Protein AF-A0A7S0ZJL4-F1 (afdb_monomer_lite)

Secondary structure (DSSP, 8-state):
--TTHHHHHTT--HHHHS-STTHHHHHHHHHHHHHHHHTSS---------S-EEEESSSS-S-EEEE----HHHHHHHHHHHHS--TT-

Structure (mmCIF, N/CA/C/O backbone):
data_AF-A0A7S0ZJL4-F1
#
_entry.id   AF-A0A7S0ZJL4-F1
#
loop_
_atom_site.group_PDB
_atom_site.id
_atom_site.type_symbol
_atom_site.label_atom_id
_atom_site.label_alt_id
_atom_site.label_comp_id
_atom_site.label_asym_id
_atom_site.label_entity_id
_atom_site.label_seq_id
_atom_site.pdbx_PDB_ins_code
_atom_site.Cartn_x
_atom_site.Cartn_y
_atom_site.Cartn_z
_atom_site.occupancy
_atom_site.B_iso_or_equiv
_atom_site.auth_seq_id
_atom_site.auth_comp_id
_atom_site.auth_asym_id
_atom_site.auth_atom_id
_atom_site.pdbx_PDB_model_num
ATOM 1 N N . MET A 1 1 ? -1.735 23.332 -6.856 1.00 54.22 1 MET A N 1
ATOM 2 C CA . MET A 1 1 ? -0.479 22.587 -7.044 1.00 54.22 1 MET A CA 1
ATOM 3 C C . MET A 1 1 ? -0.877 21.256 -7.632 1.00 54.22 1 MET A C 1
ATOM 5 O O . MET A 1 1 ? -1.760 20.623 -7.059 1.00 54.22 1 MET A O 1
ATOM 9 N N . ASP A 1 2 ? -0.375 20.925 -8.817 1.00 71.75 2 ASP A N 1
ATOM 10 C CA . ASP A 1 2 ? -0.719 19.660 -9.463 1.00 71.75 2 ASP A CA 1
ATOM 11 C C . ASP A 1 2 ? -0.146 18.519 -8.612 1.00 71.75 2 ASP A C 1
ATOM 13 O O . ASP A 1 2 ? 1.014 18.575 -8.199 1.00 71.75 2 ASP A O 1
ATOM 17 N N . ARG A 1 3 ? -0.964 17.516 -8.273 1.00 63.66 3 ARG A N 1
ATOM 18 C CA . ARG A 1 3 ? -0.609 16.474 -7.285 1.00 63.66 3 ARG A CA 1
ATOM 19 C C . ARG A 1 3 ? 0.617 15.657 -7.729 1.00 63.66 3 ARG A C 1
ATOM 21 O O . ARG A 1 3 ? 1.253 14.989 -6.914 1.00 63.66 3 ARG A O 1
ATOM 28 N N . TYR A 1 4 ? 0.951 15.756 -9.012 1.00 66.25 4 TYR A N 1
ATOM 29 C CA . TYR A 1 4 ? 1.955 14.970 -9.709 1.00 66.25 4 TYR A CA 1
ATOM 30 C C . TYR A 1 4 ? 3.145 15.792 -10.223 1.00 66.25 4 TYR A C 1
ATOM 32 O O . TYR A 1 4 ? 4.008 15.251 -10.906 1.00 66.25 4 TYR A O 1
ATOM 40 N N . GLU A 1 5 ? 3.268 17.074 -9.857 1.00 75.38 5 GLU A N 1
ATOM 41 C CA . GLU A 1 5 ? 4.424 17.907 -10.247 1.00 75.38 5 GLU A CA 1
ATOM 42 C C . GLU A 1 5 ? 5.774 17.263 -9.876 1.00 75.38 5 GLU A C 1
ATOM 44 O O . GLU A 1 5 ? 6.736 17.313 -10.645 1.00 75.38 5 GLU A O 1
ATOM 49 N N . TRP A 1 6 ? 5.843 16.602 -8.717 1.00 74.12 6 TRP A N 1
ATOM 50 C CA . TRP A 1 6 ? 7.052 15.919 -8.254 1.00 74.12 6 TRP A CA 1
ATOM 51 C C . TRP A 1 6 ? 7.376 14.651 -9.065 1.00 74.12 6 TRP A C 1
ATOM 53 O O . TRP A 1 6 ? 8.549 14.311 -9.204 1.00 74.12 6 TRP A O 1
ATOM 63 N N . ILE A 1 7 ? 6.370 13.986 -9.641 1.00 70.31 7 ILE A N 1
ATOM 64 C CA . ILE A 1 7 ? 6.527 12.784 -10.478 1.00 70.31 7 ILE A CA 1
ATOM 65 C C . ILE A 1 7 ? 7.240 13.165 -11.774 1.00 70.31 7 ILE A C 1
ATOM 67 O O . ILE A 1 7 ? 8.268 12.588 -12.129 1.00 70.31 7 ILE A O 1
ATOM 71 N N . SER A 1 8 ? 6.765 14.241 -12.402 1.00 73.62 8 SER A N 1
ATOM 72 C CA . SER A 1 8 ? 7.415 14.829 -13.571 1.00 73.62 8 SER A CA 1
ATOM 73 C C . SER A 1 8 ? 8.846 15.287 -13.260 1.00 73.62 8 SER A C 1
ATOM 75 O O . SER A 1 8 ? 9.728 15.176 -14.109 1.00 73.62 8 SER A O 1
ATOM 77 N N . SER A 1 9 ? 9.110 15.765 -12.034 1.00 75.12 9 SER A N 1
ATOM 78 C CA . SER A 1 9 ? 10.441 16.242 -11.621 1.00 75.12 9 SER A CA 1
ATOM 79 C C . SER A 1 9 ? 11.511 15.146 -11.550 1.00 75.12 9 SER A C 1
ATOM 81 O O . SER A 1 9 ? 12.695 15.444 -11.697 1.00 75.12 9 SER A O 1
ATOM 83 N N . ILE A 1 10 ? 11.105 13.884 -11.372 1.00 71.06 10 ILE A N 1
ATOM 84 C CA . ILE A 1 10 ? 12.006 12.722 -11.347 1.00 71.06 10 ILE A CA 1
ATOM 85 C C . ILE A 1 10 ? 12.050 11.984 -12.692 1.00 71.06 10 ILE A C 1
ATOM 87 O O . ILE A 1 10 ? 12.640 10.911 -12.784 1.00 71.06 10 ILE A O 1
ATOM 91 N N . GLY A 1 11 ? 11.440 12.554 -13.738 1.00 70.31 11 GLY A N 1
ATOM 92 C CA . GLY A 1 11 ? 11.385 11.948 -15.069 1.00 70.31 11 GLY A CA 1
ATOM 93 C C . GLY A 1 11 ? 10.477 10.720 -15.155 1.00 70.31 11 GLY A C 1
ATOM 94 O O . GLY A 1 11 ? 10.619 9.945 -16.097 1.00 70.31 11 GLY A O 1
ATOM 95 N N . ALA A 1 12 ? 9.575 10.546 -14.186 1.00 72.06 12 ALA A N 1
ATOM 96 C CA . ALA A 1 12 ? 8.565 9.498 -14.185 1.00 72.06 12 ALA A CA 1
ATOM 97 C C . ALA A 1 12 ? 7.213 10.050 -14.665 1.00 72.06 12 ALA A C 1
ATOM 99 O O . ALA A 1 12 ? 6.969 11.258 -14.675 1.00 72.06 12 ALA A O 1
ATOM 100 N N . SER A 1 13 ? 6.322 9.148 -15.052 1.00 71.88 13 SER A N 1
ATOM 101 C CA . SER A 1 13 ? 4.942 9.405 -15.454 1.00 71.88 13 SER A CA 1
ATOM 102 C C . SER A 1 13 ? 3.957 8.796 -14.456 1.00 71.88 13 SER A C 1
ATOM 104 O O . SER A 1 13 ? 4.270 7.844 -13.742 1.00 71.88 13 SER A O 1
ATOM 106 N N . GLU A 1 14 ? 2.727 9.310 -14.421 1.00 68.50 14 GLU A N 1
ATOM 107 C CA . GLU A 1 14 ? 1.663 8.768 -13.561 1.00 68.50 14 GLU A CA 1
ATOM 108 C C . GLU A 1 14 ? 1.392 7.279 -13.855 1.00 68.50 14 GLU A C 1
ATOM 110 O O . GLU A 1 14 ? 1.202 6.491 -12.932 1.00 68.50 14 GLU A O 1
ATOM 115 N N . SER A 1 15 ? 1.501 6.863 -15.122 1.00 67.81 15 SER A N 1
ATOM 116 C CA . SER A 1 15 ? 1.383 5.460 -15.543 1.00 67.81 15 SER A CA 1
ATOM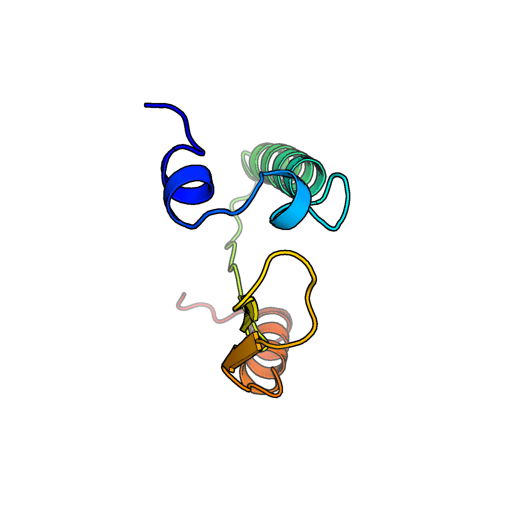 117 C C . SER A 1 15 ? 2.480 4.536 -15.004 1.00 67.81 15 SER A C 1
ATOM 119 O O . SER A 1 15 ? 2.279 3.325 -14.956 1.00 67.81 15 SER A O 1
ATOM 121 N N . GLU A 1 16 ? 3.636 5.074 -14.606 1.00 67.19 16 GLU A N 1
ATOM 122 C CA . GLU A 1 16 ? 4.706 4.296 -13.965 1.00 67.19 16 GLU A CA 1
ATOM 123 C C . GLU A 1 16 ? 4.471 4.126 -12.457 1.00 67.19 16 GLU A C 1
ATOM 125 O O . GLU A 1 16 ? 5.015 3.204 -11.851 1.00 67.19 16 GLU A O 1
ATOM 130 N N . ILE A 1 17 ? 3.637 4.981 -11.857 1.00 66.75 17 ILE A N 1
ATOM 131 C CA . ILE A 1 17 ? 3.326 4.971 -10.422 1.00 66.75 17 ILE A CA 1
ATOM 132 C C . ILE A 1 17 ? 2.030 4.212 -10.134 1.00 66.75 17 ILE A C 1
ATOM 134 O O . ILE A 1 17 ? 1.986 3.452 -9.170 1.00 66.75 17 ILE A O 1
ATOM 138 N N . ASP A 1 18 ? 1.015 4.338 -10.991 1.00 65.75 18 ASP A N 1
ATOM 139 C CA . ASP A 1 18 ? -0.190 3.494 -10.971 1.00 65.75 18 ASP A CA 1
ATOM 140 C C . ASP A 1 18 ? -0.091 2.388 -12.035 1.00 65.75 18 ASP A C 1
ATOM 142 O O . ASP A 1 18 ? -0.966 2.184 -12.878 1.00 65.75 18 ASP A O 1
ATOM 146 N N . CYS A 1 19 ? 1.041 1.681 -12.028 1.00 61.38 19 CYS A N 1
ATOM 147 C CA . CYS A 1 19 ? 1.346 0.617 -12.985 1.00 61.38 19 CYS A CA 1
ATOM 148 C C . CYS A 1 19 ? 0.445 -0.624 -12.820 1.00 61.38 19 CYS A C 1
ATOM 150 O O . CYS A 1 19 ? 0.344 -1.449 -13.731 1.00 61.38 19 CYS A O 1
ATOM 152 N N . VAL A 1 20 ?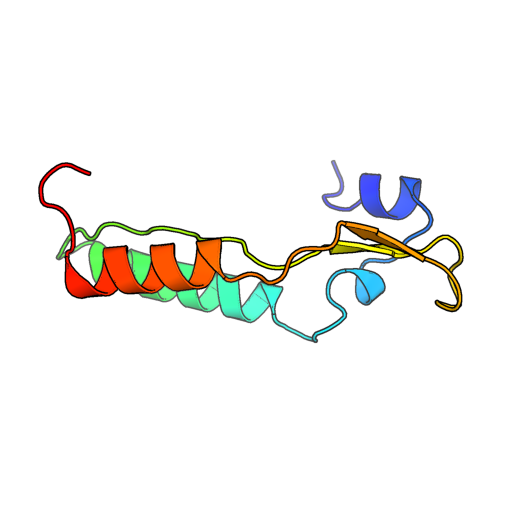 -0.260 -0.735 -11.689 1.00 62.91 20 VAL A N 1
ATOM 153 C CA . VAL A 1 20 ? -1.355 -1.685 -11.470 1.00 62.91 20 VAL A CA 1
ATOM 154 C C . VAL A 1 20 ? -2.669 -0.918 -11.584 1.00 62.91 20 VAL A C 1
ATOM 156 O O . VAL A 1 20 ? -3.192 -0.398 -10.601 1.00 62.91 20 VAL A O 1
ATOM 159 N N . VAL A 1 21 ? -3.175 -0.854 -12.817 1.00 65.38 21 VAL A N 1
ATOM 160 C CA . VAL A 1 21 ? -4.372 -0.106 -13.227 1.00 65.38 21 VAL A CA 1
ATOM 161 C C . VAL A 1 21 ? -5.489 -0.181 -12.174 1.00 65.38 21 VAL A C 1
ATOM 163 O O . VAL A 1 21 ? -5.992 -1.266 -11.880 1.00 65.38 21 VAL A O 1
ATOM 166 N N . LYS A 1 22 ? -5.899 0.996 -11.674 1.00 70.81 22 LYS A N 1
ATOM 167 C CA . LYS A 1 22 ? -6.990 1.249 -10.706 1.00 70.81 22 LYS A CA 1
ATOM 168 C C . LYS A 1 22 ? -6.708 0.914 -9.246 1.00 70.81 22 LYS A C 1
ATOM 170 O O . LYS A 1 22 ? -7.640 0.909 -8.445 1.00 70.81 22 LYS A O 1
ATOM 175 N N . THR A 1 23 ? -5.466 0.664 -8.845 1.00 80.44 23 THR A N 1
ATOM 176 C CA . THR A 1 23 ? -5.187 0.409 -7.419 1.00 80.44 23 THR A CA 1
ATOM 177 C C . THR A 1 23 ? -5.544 1.625 -6.567 1.00 80.44 23 THR A C 1
ATOM 179 O O . THR A 1 23 ? -6.162 1.490 -5.512 1.00 80.44 23 THR A O 1
ATOM 182 N N . SER A 1 24 ? -5.212 2.821 -7.054 1.00 80.44 24 SER A N 1
ATOM 183 C CA . SER A 1 24 ? -5.549 4.083 -6.396 1.00 80.44 24 SER A CA 1
ATOM 184 C C . SER A 1 24 ? -7.066 4.279 -6.239 1.00 80.44 24 SER A C 1
ATOM 186 O O . SER A 1 24 ? -7.525 4.621 -5.149 1.00 80.44 24 SER A O 1
ATOM 188 N N . GLU A 1 25 ? -7.840 3.997 -7.290 1.00 85.12 25 GLU A N 1
ATOM 189 C CA . GLU A 1 25 ? -9.309 4.049 -7.294 1.00 85.12 25 GLU A CA 1
ATOM 190 C C . GLU A 1 25 ? -9.921 3.027 -6.324 1.00 85.12 25 GLU A C 1
ATOM 192 O O . GLU A 1 25 ? -10.790 3.376 -5.531 1.00 85.12 25 GLU A O 1
ATOM 197 N N . LEU A 1 26 ? -9.438 1.779 -6.330 1.00 86.88 26 LEU A N 1
ATOM 198 C CA . LEU A 1 26 ? -9.934 0.715 -5.447 1.00 86.88 26 LEU A CA 1
ATOM 199 C C . LEU A 1 26 ? -9.675 1.017 -3.970 1.00 86.88 26 LEU A C 1
ATOM 201 O O . LEU A 1 26 ? -10.527 0.759 -3.122 1.00 86.88 26 LEU A O 1
ATOM 205 N N . ILE A 1 27 ? -8.500 1.566 -3.650 1.00 88.06 27 ILE A N 1
ATOM 206 C CA . ILE A 1 27 ? -8.180 1.984 -2.282 1.00 88.06 27 ILE A CA 1
ATOM 207 C C . ILE A 1 27 ? -9.110 3.121 -1.853 1.00 88.06 27 ILE A C 1
ATOM 209 O O . ILE A 1 27 ? -9.595 3.105 -0.723 1.00 88.06 27 ILE A O 1
ATOM 213 N N . GLN A 1 28 ? -9.375 4.090 -2.734 1.00 87.75 28 GLN A N 1
ATOM 214 C CA . GLN A 1 28 ? -10.295 5.193 -2.442 1.00 87.75 28 GLN A CA 1
ATOM 215 C C . GLN A 1 28 ? -11.717 4.682 -2.183 1.00 87.75 28 GLN A C 1
ATOM 217 O O . GLN A 1 28 ? -12.271 4.980 -1.127 1.00 87.75 28 GLN A O 1
ATOM 222 N N . ASP A 1 29 ? -12.254 3.841 -3.069 1.00 90.81 29 ASP A N 1
ATOM 223 C CA . ASP A 1 29 ? -13.589 3.242 -2.930 1.00 90.81 29 ASP A CA 1
ATOM 224 C C . ASP A 1 29 ? -13.727 2.425 -1.632 1.00 90.81 29 ASP A C 1
ATOM 226 O O . ASP A 1 29 ? -14.707 2.544 -0.888 1.00 90.81 29 ASP A O 1
ATOM 230 N N . TRP A 1 30 ? -12.695 1.644 -1.292 1.00 89.56 30 TRP A N 1
ATOM 231 C CA . TRP A 1 30 ? -12.662 0.889 -0.043 1.00 89.56 30 TRP A CA 1
ATOM 232 C C . TRP A 1 30 ? -12.632 1.799 1.190 1.00 89.56 30 TRP A C 1
ATOM 234 O O . TRP A 1 30 ? -13.356 1.536 2.154 1.00 89.56 30 TRP A O 1
ATOM 244 N N . ILE A 1 31 ? -11.826 2.867 1.179 1.00 89.00 31 ILE A N 1
ATOM 245 C CA . ILE A 1 31 ? -11.763 3.836 2.283 1.00 89.00 31 ILE A CA 1
ATOM 246 C C . ILE A 1 31 ? -13.128 4.498 2.480 1.00 89.00 31 ILE A C 1
ATOM 248 O O . ILE A 1 31 ? -13.611 4.547 3.610 1.00 89.00 31 ILE A O 1
ATOM 252 N N . GLU A 1 32 ? -13.757 4.972 1.405 1.00 89.50 32 GLU A N 1
ATOM 253 C CA . GLU A 1 32 ? -15.065 5.634 1.456 1.00 89.50 32 GLU A CA 1
ATOM 254 C C . GLU A 1 32 ? -16.136 4.697 2.029 1.00 89.50 32 GLU A C 1
ATOM 256 O O . GLU A 1 32 ? -16.781 5.021 3.032 1.00 89.50 32 GLU A O 1
ATOM 261 N N . THR A 1 33 ? -16.234 3.481 1.484 1.00 86.94 33 THR A N 1
ATOM 262 C CA . THR A 1 33 ? -17.177 2.451 1.945 1.00 86.94 33 THR A CA 1
ATOM 263 C C . THR A 1 33 ? -16.951 2.072 3.413 1.00 86.94 33 THR A C 1
ATOM 265 O O . THR A 1 33 ? -17.899 1.888 4.191 1.00 86.94 33 THR A O 1
ATOM 268 N N . THR A 1 34 ? -15.687 1.956 3.822 1.00 85.81 34 THR A N 1
ATOM 269 C CA . THR A 1 34 ? -15.329 1.572 5.189 1.00 85.81 34 THR A CA 1
ATOM 270 C C . THR A 1 34 ? -15.638 2.699 6.174 1.00 85.81 34 THR A C 1
ATOM 272 O O . THR A 1 34 ? -16.246 2.443 7.211 1.00 85.81 34 THR A O 1
ATOM 275 N N . ILE A 1 35 ? -15.290 3.951 5.859 1.00 85.75 35 ILE A N 1
ATOM 276 C CA . ILE A 1 35 ? -15.587 5.108 6.719 1.00 85.75 35 ILE A CA 1
ATOM 277 C C . ILE A 1 35 ? -17.094 5.235 6.955 1.00 85.75 35 ILE A C 1
ATOM 279 O O . ILE A 1 35 ? -17.516 5.425 8.099 1.00 85.75 35 ILE A O 1
ATOM 283 N N . ASP A 1 36 ? -17.912 5.084 5.912 1.00 84.00 36 ASP A N 1
ATOM 284 C CA . ASP A 1 36 ? -19.365 5.194 6.046 1.00 84.00 36 ASP A CA 1
ATOM 285 C C . ASP A 1 36 ? -19.961 4.095 6.930 1.00 84.00 36 ASP A C 1
ATOM 287 O O . ASP A 1 36 ? -20.796 4.383 7.793 1.00 84.00 36 ASP A O 1
ATOM 291 N N . SER A 1 37 ? -19.459 2.864 6.810 1.00 79.81 37 SER A N 1
ATOM 292 C CA . SER A 1 37 ? -19.854 1.741 7.674 1.00 79.81 37 SER A CA 1
ATOM 293 C C . SER A 1 37 ? -19.513 1.982 9.152 1.00 79.81 37 SER A C 1
ATOM 295 O O . SER A 1 37 ? -20.179 1.470 10.053 1.00 79.81 37 SER A O 1
ATOM 297 N N . CYS A 1 38 ? -18.499 2.804 9.417 1.00 78.00 38 CYS A N 1
ATOM 298 C CA . CYS A 1 38 ? -17.935 2.993 10.749 1.00 78.00 38 CYS A CA 1
ATOM 299 C C . CYS A 1 38 ? -18.471 4.217 11.490 1.00 78.00 38 CYS A C 1
ATOM 301 O O . CYS A 1 38 ? -18.168 4.413 12.667 1.00 78.00 38 CYS A O 1
ATOM 303 N N . ARG A 1 39 ? -19.357 4.992 10.850 1.00 76.94 39 ARG A N 1
ATOM 304 C CA . ARG A 1 39 ? -20.126 6.064 11.505 1.00 76.94 39 ARG A CA 1
ATOM 305 C C . ARG A 1 39 ? -20.978 5.548 12.669 1.00 76.94 39 ARG A C 1
ATOM 307 O O . ARG A 1 39 ? -21.242 6.299 13.603 1.00 76.94 39 ARG A O 1
ATOM 314 N N . LEU A 1 40 ? -21.415 4.287 12.608 1.00 77.69 40 LEU A N 1
ATOM 315 C CA . LEU A 1 40 ? -22.255 3.650 13.630 1.00 77.69 40 LEU A CA 1
ATOM 316 C C . LEU A 1 40 ? -21.465 2.762 14.600 1.00 77.69 40 LEU A C 1
ATOM 318 O O . LEU A 1 40 ? -21.940 2.496 15.701 1.00 77.69 40 LEU A O 1
ATOM 322 N N . ASN A 1 41 ? -20.273 2.313 14.206 1.00 79.31 41 ASN A N 1
ATOM 323 C CA . ASN A 1 41 ? -19.394 1.498 15.035 1.00 79.31 41 ASN A CA 1
ATOM 324 C C . ASN A 1 41 ? -17.928 1.865 14.744 1.00 79.31 41 ASN A C 1
ATOM 326 O O . ASN A 1 41 ? -17.378 1.406 13.740 1.00 79.31 41 ASN A O 1
ATOM 330 N N . PRO A 1 42 ? -17.300 2.712 15.577 1.00 78.88 42 PRO A N 1
ATOM 331 C CA . PRO A 1 42 ? -15.911 3.103 15.389 1.00 78.88 42 PRO A CA 1
ATOM 332 C C . PRO A 1 42 ? -14.989 1.882 15.425 1.00 78.88 42 PRO A C 1
ATOM 334 O O . PRO A 1 42 ? -15.095 1.032 16.307 1.00 78.88 42 PRO A O 1
ATOM 337 N N . PHE A 1 43 ? -14.041 1.827 14.498 1.00 78.75 43 PHE A N 1
ATOM 338 C CA . PHE A 1 43 ? -13.022 0.784 14.421 1.00 78.75 43 PHE A CA 1
ATOM 339 C C . PHE A 1 43 ? -11.639 1.420 14.303 1.00 78.75 43 PHE A C 1
ATOM 341 O O . PHE A 1 43 ? -11.495 2.582 13.913 1.00 78.75 43 PHE A O 1
ATOM 348 N N . LYS A 1 44 ? -10.611 0.647 14.648 1.00 84.00 44 LYS A N 1
ATOM 349 C CA . LYS A 1 44 ? -9.218 1.055 14.478 1.00 84.00 44 LYS A CA 1
ATOM 350 C C . LYS A 1 44 ? -8.746 0.612 13.100 1.00 84.00 44 LYS A C 1
ATOM 352 O O . LYS A 1 44 ? -8.794 -0.575 12.787 1.00 84.00 44 LYS A O 1
ATOM 357 N N . LEU A 1 45 ? -8.276 1.564 12.302 1.00 85.06 45 LEU A N 1
ATOM 358 C CA . LEU A 1 45 ? -7.656 1.303 11.010 1.00 85.06 45 LEU A CA 1
ATOM 359 C C . LEU A 1 45 ? -6.136 1.402 11.145 1.00 85.06 45 LEU A C 1
ATOM 361 O O . LEU A 1 45 ? -5.617 2.427 11.582 1.00 85.06 45 LEU A O 1
ATOM 365 N N . ILE A 1 46 ? -5.430 0.351 10.735 1.00 88.25 46 ILE A N 1
ATOM 366 C CA . ILE A 1 46 ? -3.968 0.315 10.695 1.00 88.25 46 ILE A CA 1
ATOM 367 C C . ILE A 1 46 ? -3.549 0.076 9.248 1.00 88.25 46 ILE A C 1
ATOM 369 O O . ILE A 1 46 ? -3.970 -0.898 8.628 1.00 88.25 46 ILE A O 1
ATOM 373 N N . VAL A 1 47 ? -2.706 0.961 8.716 1.00 91.81 47 VAL A N 1
ATOM 374 C CA . VAL A 1 47 ? -2.105 0.807 7.387 1.00 91.81 47 VAL A CA 1
ATOM 375 C C . VAL A 1 47 ? -0.680 0.306 7.566 1.00 91.81 47 VAL A C 1
ATOM 377 O O . VAL A 1 47 ? 0.162 0.998 8.136 1.00 91.81 47 VAL A O 1
ATOM 380 N N . ILE A 1 48 ? -0.410 -0.904 7.082 1.00 94.25 48 ILE A N 1
ATOM 381 C CA . ILE A 1 48 ? 0.921 -1.510 7.117 1.00 94.25 48 ILE A CA 1
ATOM 382 C C . ILE A 1 48 ? 1.482 -1.483 5.701 1.00 94.25 48 ILE A C 1
ATOM 384 O O . ILE A 1 48 ? 0.950 -2.133 4.805 1.00 94.25 48 ILE A O 1
ATOM 388 N N . THR A 1 49 ? 2.578 -0.754 5.504 1.00 94.25 49 THR A N 1
ATOM 389 C CA . THR A 1 49 ? 3.393 -0.872 4.293 1.00 94.25 49 THR A CA 1
ATOM 390 C C . THR A 1 49 ? 4.502 -1.890 4.543 1.00 94.25 49 THR A C 1
ATOM 392 O O . THR A 1 49 ? 5.121 -1.925 5.610 1.00 94.25 49 THR A O 1
ATOM 395 N N . SER A 1 50 ? 4.729 -2.788 3.588 1.00 95.75 50 SER A N 1
ATOM 396 C CA . SER A 1 50 ? 5.740 -3.834 3.725 1.00 95.75 50 SER A CA 1
ATOM 397 C C . SER A 1 50 ? 6.295 -4.275 2.381 1.00 95.75 50 SER A C 1
ATOM 399 O O . SER A 1 50 ? 5.641 -4.118 1.356 1.00 95.75 50 SER A O 1
ATOM 401 N N . GLY A 1 51 ? 7.496 -4.852 2.410 1.00 94.94 51 GLY A N 1
ATOM 402 C CA . GLY A 1 51 ? 8.284 -5.169 1.220 1.00 94.94 51 GLY A CA 1
ATOM 403 C C . GLY A 1 51 ? 9.339 -4.108 0.916 1.00 94.94 51 GLY A C 1
ATOM 404 O O . GLY A 1 51 ? 9.531 -3.164 1.688 1.00 94.94 51 GLY A O 1
ATOM 405 N N . GLY A 1 52 ? 10.095 -4.346 -0.154 1.00 92.62 52 GLY A N 1
ATOM 406 C CA . GLY A 1 52 ? 11.093 -3.415 -0.671 1.00 92.62 52 GLY A CA 1
ATOM 407 C C . GLY A 1 52 ? 10.500 -2.441 -1.682 1.00 92.62 52 GLY A C 1
ATOM 408 O O . GLY A 1 52 ? 9.373 -2.617 -2.142 1.00 92.62 52 GLY A O 1
ATOM 409 N N . THR A 1 53 ? 11.271 -1.420 -2.039 1.00 90.88 53 THR A N 1
ATOM 410 C CA . THR A 1 53 ? 10.932 -0.506 -3.135 1.00 90.88 53 THR A CA 1
ATOM 411 C C . THR A 1 53 ? 12.077 -0.464 -4.134 1.00 90.88 53 THR A C 1
ATOM 413 O O . THR A 1 53 ? 13.240 -0.444 -3.739 1.00 90.88 53 THR A O 1
ATOM 416 N N . ALA A 1 54 ? 11.751 -0.410 -5.424 1.00 87.31 54 ALA A N 1
ATOM 417 C CA . ALA A 1 54 ? 12.730 -0.251 -6.492 1.00 87.31 54 ALA A CA 1
ATOM 418 C C . ALA A 1 54 ? 12.586 1.137 -7.124 1.00 87.31 54 ALA A C 1
ATOM 420 O O . ALA A 1 54 ? 11.485 1.542 -7.494 1.00 87.31 54 ALA A O 1
ATOM 421 N N . ALA A 1 55 ? 13.698 1.859 -7.248 1.00 84.50 55 ALA A N 1
ATOM 422 C CA . ALA A 1 55 ? 13.766 3.131 -7.955 1.00 84.50 55 ALA A CA 1
ATOM 423 C C . ALA A 1 55 ? 14.478 2.926 -9.305 1.00 84.50 55 ALA A C 1
ATOM 425 O O . ALA A 1 55 ? 15.6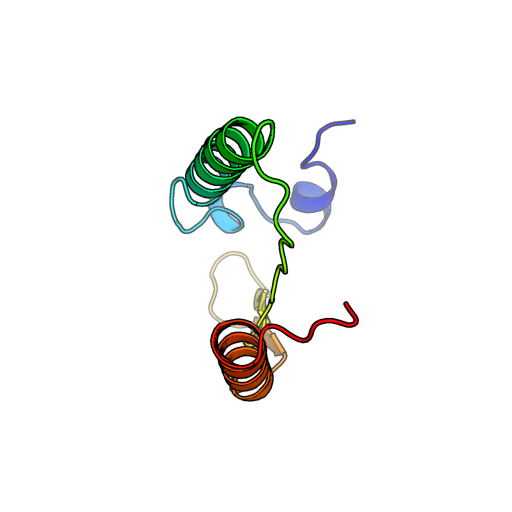42 2.506 -9.306 1.00 84.50 55 ALA A O 1
ATOM 426 N N . PRO A 1 56 ? 13.821 3.188 -10.448 1.00 80.12 56 PRO A N 1
ATOM 427 C CA . PRO A 1 56 ? 14.442 3.022 -11.757 1.00 80.12 56 PRO A CA 1
ATOM 428 C C . PRO A 1 56 ? 15.568 4.042 -11.970 1.00 80.12 56 PRO A C 1
ATOM 430 O O . PRO A 1 56 ? 15.483 5.182 -11.518 1.00 80.12 56 PRO A O 1
ATOM 433 N N . LEU A 1 57 ? 16.625 3.633 -12.678 1.00 82.75 57 LEU A N 1
ATOM 434 C CA . LEU A 1 57 ? 17.700 4.535 -13.123 1.00 82.75 57 LEU A CA 1
ATOM 435 C C . LEU A 1 57 ? 17.509 5.023 -14.570 1.00 82.75 57 LEU A C 1
ATOM 437 O O . LEU A 1 57 ? 18.192 5.949 -15.005 1.00 82.75 57 LEU A O 1
ATOM 441 N N . GLU A 1 58 ? 16.581 4.411 -15.307 1.00 78.81 58 GLU A N 1
ATOM 442 C CA . GLU A 1 58 ? 16.183 4.780 -16.665 1.00 78.81 58 GLU A CA 1
ATOM 443 C C . GLU A 1 58 ? 14.718 4.400 -16.937 1.00 78.81 58 GLU A C 1
ATOM 445 O O . GLU A 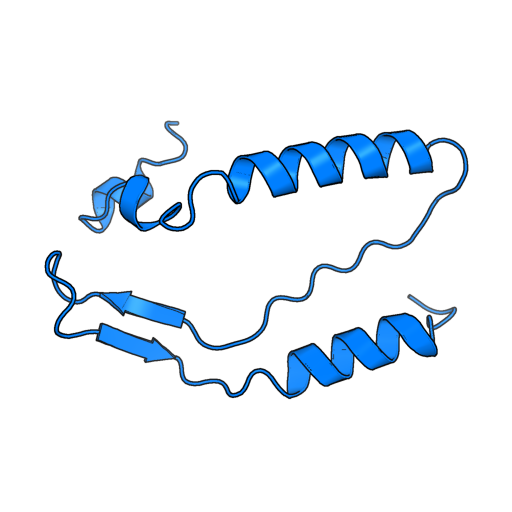1 58 ? 14.192 3.486 -16.306 1.00 78.81 58 GLU A O 1
ATOM 450 N N . SER A 1 59 ? 14.075 5.058 -17.913 1.00 74.06 59 SER A N 1
ATOM 451 C CA . SER A 1 59 ? 12.668 4.802 -18.280 1.00 74.06 59 SER A CA 1
ATOM 452 C C . SER A 1 59 ? 12.424 3.376 -18.793 1.00 74.06 59 SER A C 1
ATOM 454 O O . SER A 1 59 ? 11.379 2.786 -18.548 1.00 74.06 59 SER A O 1
ATOM 456 N N . ASN A 1 60 ? 13.397 2.791 -19.501 1.00 78.62 60 ASN A N 1
ATOM 457 C CA . ASN A 1 60 ? 13.353 1.375 -19.863 1.00 78.62 60 ASN A CA 1
ATOM 458 C C . ASN A 1 60 ? 13.985 0.575 -18.728 1.00 78.62 60 ASN A C 1
ATOM 460 O O . ASN A 1 60 ? 15.207 0.487 -18.656 1.00 78.62 60 ASN A O 1
ATOM 464 N N . LEU A 1 61 ? 13.151 0.025 -17.849 1.00 73.81 61 LEU A N 1
ATOM 465 C CA . LEU A 1 61 ? 13.540 -0.522 -16.548 1.00 73.81 61 LEU A CA 1
ATOM 466 C C . LEU A 1 61 ? 14.459 -1.757 -16.658 1.00 73.81 61 LEU A C 1
ATOM 468 O O . LEU A 1 61 ? 14.017 -2.900 -16.578 1.00 73.81 61 LEU A O 1
ATOM 472 N N . VAL A 1 62 ? 15.758 -1.519 -16.852 1.00 86.81 62 VAL A N 1
ATOM 473 C CA . VAL A 1 62 ? 16.815 -2.544 -16.884 1.00 86.81 62 VAL A CA 1
ATOM 474 C C . VAL A 1 62 ? 17.642 -2.492 -15.602 1.00 86.81 62 VAL A C 1
ATOM 476 O O . VAL A 1 62 ? 18.003 -3.532 -15.052 1.00 86.81 62 VAL A O 1
ATOM 479 N N . ARG A 1 63 ? 17.927 -1.289 -15.099 1.00 88.75 63 ARG A N 1
ATOM 480 C CA . ARG A 1 63 ? 18.663 -1.045 -13.859 1.00 88.75 63 ARG A CA 1
ATOM 481 C C . ARG A 1 63 ? 17.811 -0.255 -12.879 1.00 88.75 63 ARG A C 1
ATOM 483 O O . ARG A 1 63 ? 17.116 0.696 -13.237 1.00 88.75 63 ARG A O 1
ATOM 490 N N . PHE A 1 64 ? 17.926 -0.630 -11.615 1.00 88.19 64 PHE A N 1
ATOM 491 C CA . PHE A 1 64 ? 17.203 -0.011 -10.517 1.00 88.19 64 PHE A CA 1
ATOM 492 C C . PHE A 1 64 ? 18.017 -0.097 -9.225 1.00 88.19 64 PHE A C 1
ATOM 494 O O . PHE A 1 64 ? 18.864 -0.978 -9.062 1.00 88.19 64 PHE A O 1
ATOM 501 N N . VAL A 1 65 ? 17.754 0.835 -8.313 1.00 92.62 65 VAL A N 1
ATOM 502 C CA . VAL A 1 65 ? 18.210 0.767 -6.923 1.00 92.62 65 VAL A CA 1
ATOM 503 C C . VAL A 1 65 ? 17.111 0.101 -6.115 1.00 92.62 65 VAL A C 1
ATOM 505 O O . VAL A 1 65 ? 15.983 0.587 -6.101 1.00 92.62 65 VAL A O 1
ATOM 508 N N . ASP A 1 66 ? 17.439 -1.007 -5.460 1.00 93.00 66 ASP A N 1
ATOM 509 C CA . ASP A 1 66 ? 16.498 -1.770 -4.643 1.00 93.00 66 ASP A CA 1
ATOM 510 C C . ASP A 1 66 ? 16.749 -1.533 -3.150 1.00 93.00 66 ASP A C 1
ATOM 512 O O . ASP A 1 66 ? 17.857 -1.732 -2.643 1.00 93.00 66 ASP A O 1
ATOM 516 N N . ASN A 1 67 ? 15.695 -1.141 -2.439 1.00 92.50 67 ASN A N 1
ATOM 517 C CA . ASN A 1 67 ? 15.638 -1.180 -0.988 1.00 92.50 67 ASN A CA 1
ATOM 518 C C . ASN A 1 67 ? 15.141 -2.560 -0.555 1.00 92.50 67 ASN A C 1
ATOM 520 O O . ASN A 1 67 ? 13.952 -2.749 -0.292 1.00 92.50 67 ASN A O 1
ATOM 524 N N . PHE A 1 68 ? 16.060 -3.520 -0.458 1.00 94.56 68 PHE A N 1
ATOM 525 C CA . PHE A 1 68 ? 15.708 -4.905 -0.165 1.00 94.56 68 PHE A CA 1
ATOM 526 C C . PHE A 1 68 ? 14.966 -5.068 1.173 1.00 94.56 68 PHE A C 1
ATOM 528 O O . PHE A 1 68 ? 15.414 -4.623 2.234 1.00 94.56 68 PHE A O 1
ATOM 535 N N . SER A 1 69 ? 13.853 -5.799 1.133 1.00 94.56 69 SER A N 1
ATOM 536 C CA . SER A 1 69 ? 13.096 -6.210 2.313 1.00 94.56 69 SER A CA 1
ATOM 537 C C . SER A 1 69 ? 12.279 -7.461 2.007 1.00 94.56 69 SER A C 1
ATOM 539 O O . SER A 1 69 ? 11.557 -7.518 1.015 1.00 94.56 69 SER A O 1
ATOM 541 N N . THR A 1 70 ? 12.348 -8.457 2.893 1.00 95.31 70 THR A N 1
ATOM 542 C CA . THR A 1 70 ? 11.568 -9.704 2.780 1.00 95.31 70 THR A CA 1
ATOM 543 C C . THR A 1 70 ? 10.097 -9.532 3.157 1.00 95.31 70 THR A C 1
ATOM 545 O O . THR A 1 70 ? 9.316 -10.464 3.005 1.00 95.31 70 THR A O 1
ATOM 548 N N . GLY A 1 71 ? 9.715 -8.382 3.726 1.00 96.50 71 GLY A N 1
ATOM 549 C CA . GLY A 1 71 ? 8.349 -8.114 4.187 1.00 96.50 71 GLY A CA 1
ATOM 550 C C . GLY A 1 71 ? 7.915 -8.869 5.452 1.00 96.50 71 GLY A C 1
ATOM 551 O O . GLY A 1 71 ? 6.848 -8.584 5.991 1.00 96.50 71 GLY A O 1
ATOM 552 N N . GLN A 1 72 ? 8.745 -9.767 5.999 1.00 97.44 72 GLN A N 1
ATOM 553 C CA . GLN A 1 72 ? 8.380 -10.610 7.149 1.00 97.44 72 GLN A CA 1
ATOM 554 C C . GLN A 1 72 ? 7.885 -9.806 8.357 1.00 97.44 72 GLN A C 1
ATOM 556 O O . GLN A 1 72 ? 6.899 -10.179 8.981 1.00 97.44 72 GLN A O 1
ATOM 561 N N . ARG A 1 73 ? 8.510 -8.656 8.647 1.00 96.19 73 ARG A N 1
ATOM 562 C CA . ARG A 1 73 ? 8.062 -7.781 9.742 1.00 96.19 73 ARG A CA 1
ATOM 563 C C . ARG A 1 73 ? 6.638 -7.266 9.534 1.00 96.19 73 ARG A C 1
ATOM 565 O O . ARG A 1 73 ? 5.881 -7.220 10.491 1.00 96.19 73 ARG A O 1
ATOM 572 N N . GLY A 1 74 ? 6.272 -6.887 8.308 1.00 96.44 74 GLY A N 1
ATOM 573 C C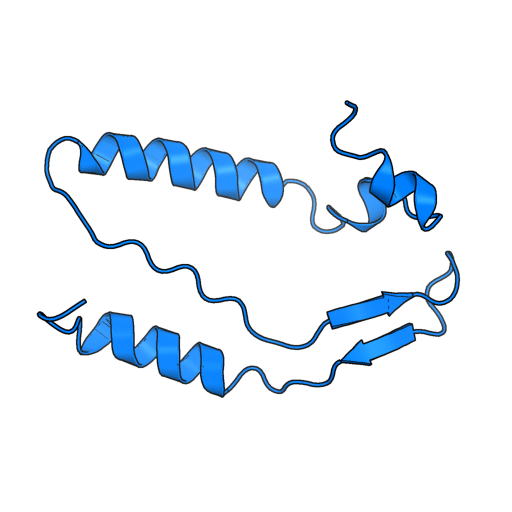A . GLY A 1 74 ? 4.927 -6.380 8.031 1.00 96.44 74 GLY A CA 1
ATOM 574 C C . GLY A 1 74 ? 3.868 -7.472 8.101 1.00 96.44 74 GLY A C 1
ATOM 575 O O . GLY A 1 74 ? 2.806 -7.221 8.656 1.00 96.44 74 GLY A O 1
ATOM 576 N N . VAL A 1 75 ? 4.183 -8.684 7.624 1.00 96.06 75 VAL A N 1
ATOM 577 C CA . VAL A 1 75 ? 3.302 -9.856 7.769 1.00 96.06 75 VAL A CA 1
ATOM 578 C C . VAL A 1 75 ? 3.065 -10.162 9.244 1.00 96.06 75 VAL A C 1
ATOM 580 O O . VAL A 1 75 ? 1.918 -10.198 9.674 1.00 96.06 75 VAL A O 1
ATOM 583 N N . SER A 1 76 ? 4.128 -10.269 10.046 1.00 95.50 76 SER A N 1
ATOM 584 C CA . SER A 1 76 ? 3.992 -10.526 11.483 1.00 95.50 76 SER A CA 1
ATOM 585 C C . SER A 1 76 ? 3.245 -9.407 12.219 1.00 95.50 76 SER A C 1
ATOM 587 O O . SER A 1 76 ? 2.465 -9.692 13.123 1.00 95.50 76 SER A O 1
ATOM 589 N N . CYS A 1 77 ? 3.428 -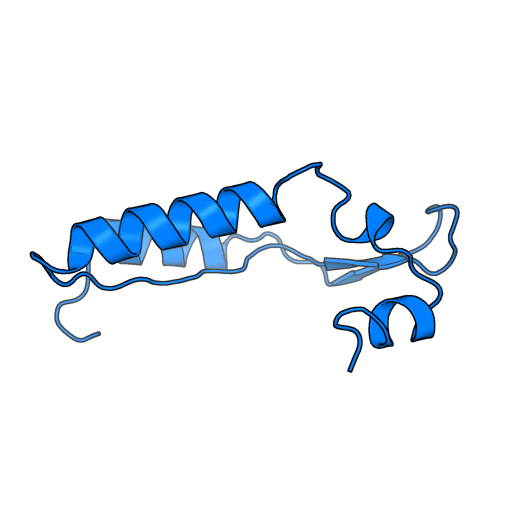8.137 11.833 1.00 95.19 77 CYS A N 1
ATOM 590 C CA . CYS A 1 77 ? 2.621 -7.037 12.369 1.00 95.19 77 CYS A CA 1
ATOM 591 C C . CYS A 1 77 ? 1.139 -7.175 11.992 1.00 95.19 77 CYS A C 1
ATOM 593 O O . CYS A 1 77 ? 0.283 -6.969 12.848 1.00 95.19 77 CYS A O 1
ATOM 595 N N . ALA A 1 78 ? 0.831 -7.517 10.739 1.00 94.81 78 ALA A N 1
ATOM 596 C CA . ALA A 1 78 ? -0.543 -7.684 10.276 1.00 94.81 78 ALA A CA 1
ATOM 597 C C . ALA A 1 78 ? -1.241 -8.835 11.010 1.00 94.81 78 ALA A C 1
ATOM 599 O O . ALA A 1 78 ? -2.346 -8.651 11.511 1.00 94.81 78 ALA A O 1
ATOM 600 N N . GLU A 1 79 ? -0.569 -9.982 11.139 1.00 94.25 79 GLU A N 1
ATOM 601 C CA . GLU A 1 79 ? -1.056 -11.131 11.907 1.00 94.25 79 GLU A CA 1
ATOM 602 C C . GLU A 1 79 ? -1.340 -10.734 13.356 1.00 94.25 79 GLU A C 1
ATOM 604 O O . GLU A 1 79 ? -2.461 -10.905 13.825 1.00 94.25 79 GLU A O 1
ATOM 609 N N . TYR A 1 80 ? -0.369 -10.109 14.027 1.00 92.25 80 TYR A N 1
ATOM 610 C CA . TYR A 1 80 ? -0.514 -9.669 15.412 1.00 92.25 80 TYR A CA 1
ATOM 611 C C . TYR A 1 80 ? -1.712 -8.729 15.616 1.00 92.25 80 TYR A C 1
ATOM 613 O O . TYR A 1 80 ? -2.499 -8.924 16.539 1.00 92.25 80 TYR A O 1
ATOM 621 N N . PHE A 1 81 ? -1.886 -7.715 14.762 1.00 90.81 81 PHE A N 1
ATOM 622 C CA . PHE A 1 81 ? -2.992 -6.766 14.919 1.00 90.81 81 PHE A CA 1
ATOM 623 C C . PHE A 1 81 ? -4.360 -7.367 14.587 1.00 90.81 81 PHE A C 1
ATOM 625 O O . PHE A 1 81 ? -5.354 -6.935 15.170 1.00 90.81 81 PHE A O 1
ATOM 632 N N . LEU A 1 82 ? -4.420 -8.366 13.702 1.00 88.69 82 LEU A N 1
ATOM 633 C CA . LEU A 1 82 ? -5.657 -9.082 13.393 1.00 88.69 82 LEU A CA 1
ATOM 634 C C . LEU A 1 82 ? -6.052 -10.077 14.492 1.00 88.69 82 LEU A C 1
ATOM 636 O O . LEU A 1 82 ? -7.244 -10.242 14.743 1.00 88.69 82 LEU A O 1
ATOM 640 N N . THR A 1 83 ? -5.088 -10.738 15.143 1.00 86.81 83 THR A N 1
ATOM 641 C CA . THR A 1 83 ? -5.375 -11.779 16.145 1.00 86.81 83 THR A CA 1
ATOM 642 C C . THR A 1 83 ? -5.468 -11.242 17.567 1.00 86.81 83 THR A C 1
ATOM 644 O O . THR A 1 83 ? -6.383 -11.607 18.297 1.00 86.81 83 THR A O 1
ATOM 647 N N . GLU A 1 84 ? -4.541 -10.374 17.971 1.00 75.81 84 GLU A N 1
ATOM 648 C CA . GLU A 1 84 ? -4.418 -9.923 19.363 1.00 75.81 84 GLU A CA 1
ATOM 649 C C . GLU A 1 84 ? -5.162 -8.612 19.631 1.00 75.81 84 GLU A C 1
ATOM 651 O O . GLU A 1 84 ? -5.286 -8.228 20.792 1.00 75.81 84 GLU A O 1
ATOM 656 N N . SER A 1 85 ? -5.620 -7.921 18.569 1.00 65.12 85 SER A N 1
ATOM 657 C CA . SER A 1 85 ? -6.299 -6.611 18.569 1.00 65.12 85 SER A CA 1
ATOM 658 C C . SER A 1 85 ? -6.099 -5.836 19.883 1.00 65.12 85 SER A C 1
ATOM 660 O O . SER A 1 85 ? -7.043 -5.709 20.674 1.00 65.12 85 SER A O 1
ATOM 662 N N . PRO A 1 86 ? -4.868 -5.357 20.166 1.00 62.44 86 PRO A N 1
ATOM 663 C CA . PRO A 1 86 ? -4.497 -4.963 21.514 1.00 62.44 86 PRO A CA 1
ATOM 664 C C . PRO A 1 86 ? -5.416 -3.848 22.005 1.00 62.44 86 PRO A C 1
ATOM 666 O O . PRO A 1 86 ? -5.591 -2.820 21.341 1.00 62.44 86 PRO A O 1
ATOM 669 N N . SER A 1 87 ? -5.987 -4.026 23.196 1.00 65.75 87 SER A N 1
ATOM 670 C CA . SER A 1 87 ? -6.936 -3.079 23.795 1.00 65.75 87 SER A CA 1
ATOM 671 C C . SER A 1 87 ? -6.364 -1.667 23.991 1.00 65.75 87 SER A C 1
ATOM 673 O O . SER A 1 87 ? -7.130 -0.738 24.221 1.00 65.75 87 SER A O 1
ATOM 675 N N . ASN A 1 88 ? -5.040 -1.507 23.883 1.00 59.19 88 ASN A N 1
ATOM 676 C CA . ASN A 1 88 ? -4.287 -0.318 24.290 1.00 59.19 88 ASN A CA 1
ATOM 677 C C . ASN A 1 88 ? -3.760 0.550 23.132 1.00 59.19 88 ASN A C 1
ATOM 679 O O . ASN A 1 88 ? -3.017 1.493 23.396 1.00 59.19 88 ASN A O 1
ATOM 683 N N . PHE A 1 89 ? -4.093 0.227 21.880 1.00 59.56 89 PHE A N 1
ATOM 684 C CA . PHE A 1 89 ? -3.891 1.143 20.744 1.00 59.56 89 PHE A CA 1
ATOM 685 C C . PHE A 1 89 ? -5.096 2.050 20.502 1.00 59.56 89 PHE A C 1
ATOM 687 O O . PHE A 1 89 ? -6.158 1.780 21.103 1.00 59.56 89 PHE A O 1
#

Organism: NCBI:txid708627

pLDDT: mean 81.49, std 11.19, range [54.22, 97.44]

Foldseek 3Di:
DPPCPVCVVLVHDPCVVVVVPCPVVVVVVVVVVVVVVCVVPPDDDDDFDFAKDWAAPDPPRPDTDIPGGPRPVSVVVVVCCVPCVDPPD

Sequence (89 aa):
MDRYEWISSIGASESEIDCVVKTSELIQDWIETTIDSCRLNPFKLIVITSGGTAAPLESNLVRFVDNFSTGQRGVSCAEYFLTESPSNF

Radius of gyration: 17.55 Å; chains: 1; bounding box: 41×34×44 Å

InterPro domains:
  IPR035929 CoaB-like superfamily [G3DSA:3.40.50.10300] (27-87)
  IPR035929 CoaB-like superfamily [SSF102645] (44-82)